Protein AF-A0A4W5LJW5-F1 (afdb_monomer)

Mean predicted aligned error: 3.92 Å

Solvent-accessible surface area (backbone atoms only — not comparable to full-atom values): 5042 Å² total; per-residue (Å²): 127,82,68,51,70,65,55,56,51,51,52,52,54,48,61,37,57,43,63,50,95,97,44,81,16,54,49,62,51,33,54,56,36,18,74,75,68,39,39,30,74,52,71,80,46,73,51,64,47,92,76,63,48,52,29,42,32,36,41,41,35,36,51,44,49,39,91,88,74,64,46,82,74,44,82,46,76,50,76,49,78,47,71,66,75,134

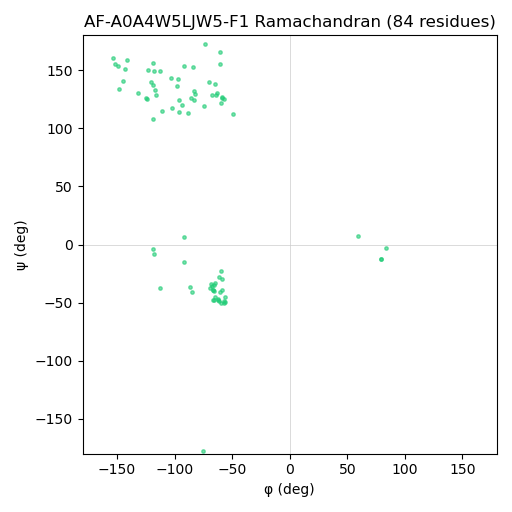Foldseek 3Di:
DPDDVVQVVVVLVCQQCDADVPHHHVVVVQVVCCVVPQKDKADWDWDAGPVRWIKIKIKIWGFDADPVPRHGDDIDIDIDIDTDDD

Radius of gyration: 15.0 Å; Cα contacts (8 Å, |Δi|>4): 136; chains: 1; bounding box: 40×24×41 Å

Nearest PDB structures (foldseek):
  5nwm-assembly1_A  TM=8.764E-01  e=9.927E-07  Homo sapiens
  1oj5-assembly1_A  TM=8.967E-01  e=1.882E-06  Mus musculus
  5y7w-assembly2_B  TM=8.785E-01  e=3.568E-06  Mus musculus
  5nwx-assembly1_A  TM=9.097E-01  e=1.927E-05  Mus musculus
  5y7w-assembly1_A  TM=8.490E-01  e=1.142E-05  Mus musculus

Sequence (86 aa):
MKPGWEDLVRRSIQRFHLQNDGEMSFAKRHQQEVLRHGQAFSPIYRFSLSDGTIVSAHTKSKLVRSPATNEPQLYMSLHLLQRYVP

pLDDT: mean 93.0, std 7.76, range [58.5, 98.56]

Secondary structure (DSSP, 8-state):
----HHHHHHHHHHHHHPPBTTBPPHHHHHHHHHHHHSEEEPPPEEEE-TTS-EEEEEEEEEEEE-TTT--EEEEEEEEEEEE---

Organism: NCBI:txid62062

Structure (mmCIF, N/CA/C/O backbone):
data_AF-A0A4W5LJW5-F1
#
_entry.id   AF-A0A4W5LJW5-F1
#
loop_
_atom_site.group_PDB
_atom_site.id
_atom_site.type_symbol
_atom_site.label_atom_id
_atom_site.label_alt_id
_atom_site.label_comp_id
_atom_site.label_asym_id
_atom_site.label_entity_id
_atom_site.label_seq_id
_atom_site.pdbx_PDB_ins_code
_atom_site.Cartn_x
_atom_site.Cartn_y
_atom_site.Cartn_z
_atom_site.occupancy
_atom_site.B_iso_or_equiv
_atom_site.auth_seq_id
_atom_site.auth_comp_id
_atom_site.auth_asym_id
_atom_site.auth_atom_id
_atom_site.pdbx_PDB_model_num
ATOM 1 N N . MET A 1 1 ? -24.922 3.120 10.036 1.00 62.72 1 MET A N 1
ATOM 2 C CA . MET A 1 1 ? -24.750 2.178 8.904 1.00 62.72 1 MET A CA 1
ATOM 3 C C . MET A 1 1 ? -23.459 1.402 9.109 1.00 62.72 1 MET A C 1
ATOM 5 O O . MET A 1 1 ? -22.493 2.015 9.544 1.00 62.72 1 MET A O 1
ATOM 9 N N . LYS A 1 2 ? -23.426 0.092 8.824 1.00 69.44 2 LYS A N 1
ATOM 10 C CA . LYS A 1 2 ? -22.172 -0.683 8.832 1.00 69.44 2 LYS A CA 1
ATOM 11 C C . LYS A 1 2 ? -21.254 -0.109 7.736 1.00 69.44 2 LYS A C 1
ATOM 13 O O . LYS A 1 2 ? -21.744 0.080 6.622 1.00 69.44 2 LYS A O 1
ATOM 18 N N . PRO A 1 3 ? -19.976 0.198 8.010 1.00 79.56 3 PRO A N 1
ATOM 19 C CA . PRO A 1 3 ? -19.068 0.727 7.010 1.00 79.56 3 PRO A CA 1
ATOM 20 C C . PRO A 1 3 ? -18.947 -0.280 5.872 1.00 79.56 3 PRO A C 1
ATOM 22 O O . PRO A 1 3 ? -18.606 -1.452 6.092 1.00 79.56 3 PRO A O 1
ATOM 25 N N . GLY A 1 4 ? -19.289 0.190 4.675 1.00 86.50 4 GLY A N 1
ATOM 26 C CA . GLY A 1 4 ? -19.161 -0.562 3.437 1.00 86.50 4 GLY A CA 1
ATOM 27 C C . GLY A 1 4 ? -17.711 -0.646 2.964 1.00 86.50 4 GLY A C 1
ATOM 28 O O . GLY A 1 4 ? -16.784 -0.141 3.602 1.00 86.50 4 GLY A O 1
ATOM 29 N N . TRP A 1 5 ? -17.519 -1.273 1.806 1.00 90.75 5 TRP A N 1
ATOM 30 C CA . TRP A 1 5 ? -16.206 -1.425 1.175 1.00 90.75 5 TRP A CA 1
ATOM 31 C C . TRP A 1 5 ? -15.531 -0.074 0.881 1.00 90.75 5 TRP A C 1
ATOM 33 O O . TRP A 1 5 ? -14.309 0.015 0.938 1.00 90.75 5 TRP A O 1
ATOM 43 N N . GLU A 1 6 ? -16.303 0.987 0.636 1.00 92.56 6 GLU A N 1
ATOM 44 C CA . GLU A 1 6 ? -15.766 2.322 0.35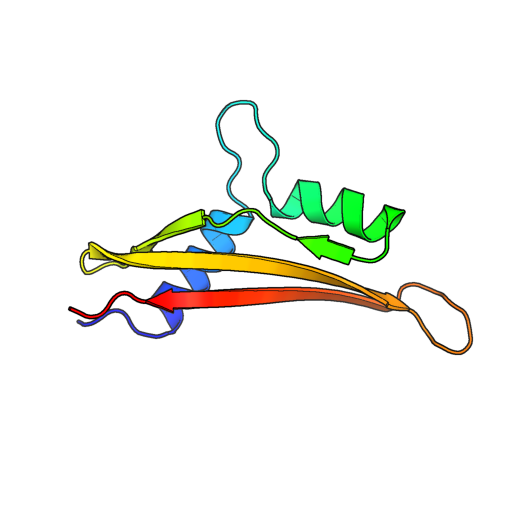3 1.00 92.56 6 GLU A CA 1
ATOM 45 C C . GLU A 1 6 ? -14.965 2.899 1.523 1.00 92.56 6 GLU A C 1
ATOM 47 O O . GLU A 1 6 ? -13.854 3.389 1.324 1.00 92.56 6 GLU A O 1
ATOM 52 N N . ASP A 1 7 ? -15.502 2.832 2.747 1.00 92.38 7 ASP A N 1
ATOM 53 C CA . ASP A 1 7 ? -14.806 3.322 3.945 1.00 92.38 7 ASP A CA 1
ATOM 54 C C . ASP A 1 7 ? -13.551 2.479 4.216 1.00 92.38 7 ASP A C 1
ATOM 56 O O . ASP A 1 7 ? -12.480 3.013 4.504 1.00 92.38 7 ASP A O 1
ATOM 60 N N . LEU A 1 8 ? -13.657 1.162 4.020 1.00 93.94 8 LEU A N 1
ATOM 61 C CA . LEU A 1 8 ? -12.543 0.225 4.147 1.00 93.94 8 LEU A CA 1
ATOM 62 C C . LEU A 1 8 ? -11.390 0.553 3.179 1.00 93.94 8 LEU A C 1
ATOM 64 O O . LEU A 1 8 ? -10.236 0.660 3.603 1.00 93.94 8 LEU A O 1
ATOM 68 N N . VAL A 1 9 ? -11.692 0.737 1.892 1.00 94.44 9 VAL A N 1
ATOM 69 C CA . VAL A 1 9 ? -10.694 1.062 0.861 1.00 94.44 9 VAL A CA 1
ATOM 70 C C . VAL A 1 9 ? -10.099 2.446 1.107 1.00 94.44 9 VAL A C 1
ATOM 72 O O . VAL A 1 9 ? -8.875 2.594 1.134 1.00 94.44 9 VAL A O 1
ATOM 75 N N . ARG A 1 10 ? -10.948 3.452 1.356 1.00 95.50 10 ARG A N 1
ATOM 76 C CA . ARG A 1 10 ? -10.526 4.838 1.597 1.00 95.50 10 ARG A CA 1
ATOM 77 C C . ARG A 1 10 ? -9.544 4.929 2.760 1.00 95.50 10 ARG A C 1
ATOM 79 O O . ARG A 1 10 ? -8.474 5.513 2.601 1.00 95.50 10 ARG A O 1
ATOM 86 N N . ARG A 1 11 ? -9.865 4.311 3.900 1.00 96.06 11 ARG A N 1
ATOM 87 C CA . ARG A 1 11 ? -9.005 4.342 5.093 1.00 96.06 11 ARG A CA 1
ATOM 88 C C . ARG A 1 11 ? -7.701 3.577 4.900 1.00 96.06 11 ARG A C 1
ATOM 90 O O . ARG A 1 11 ? -6.665 4.035 5.378 1.00 96.06 11 ARG A O 1
ATOM 97 N N . SER A 1 12 ? -7.716 2.469 4.155 1.00 96.81 12 SER A N 1
ATOM 98 C CA . SER A 1 12 ? -6.486 1.749 3.803 1.00 96.81 12 SER A CA 1
ATOM 99 C C . SER A 1 12 ? -5.531 2.612 2.978 1.00 96.81 12 SER A C 1
ATOM 101 O O . SER A 1 12 ? -4.350 2.722 3.316 1.00 96.81 12 SER A O 1
ATOM 103 N N . ILE A 1 13 ? -6.047 3.262 1.929 1.00 97.12 13 ILE A N 1
ATOM 104 C CA . ILE A 1 13 ? -5.255 4.133 1.052 1.00 97.12 13 ILE A CA 1
ATOM 105 C C . ILE A 1 13 ? -4.741 5.342 1.833 1.00 97.12 13 ILE A C 1
ATOM 107 O O . ILE A 1 13 ? -3.555 5.662 1.739 1.00 97.12 13 ILE A O 1
ATOM 111 N N . GLN A 1 14 ? -5.597 5.978 2.638 1.00 96.38 14 GLN A N 1
ATOM 112 C CA . GLN A 1 14 ? -5.206 7.096 3.496 1.00 96.38 14 GLN A CA 1
ATOM 113 C C . GLN A 1 14 ? -4.079 6.694 4.440 1.00 96.38 14 GLN A C 1
ATOM 115 O O . GLN A 1 14 ? -3.055 7.368 4.480 1.00 96.38 14 GLN A O 1
ATOM 120 N N . ARG A 1 15 ? -4.216 5.571 5.155 1.00 96.25 15 ARG A N 1
ATOM 121 C CA . ARG A 1 15 ? -3.195 5.140 6.114 1.00 96.25 15 ARG A CA 1
ATOM 122 C C . ARG A 1 15 ? -1.870 4.784 5.440 1.00 96.25 15 ARG A C 1
ATOM 124 O O . ARG A 1 15 ? -0.824 5.048 6.019 1.00 96.25 15 ARG A O 1
ATOM 131 N N . PHE A 1 16 ? -1.905 4.247 4.221 1.00 97.06 16 PHE A N 1
ATOM 132 C CA . PHE A 1 16 ? -0.704 3.954 3.435 1.00 97.06 16 PHE A CA 1
ATOM 133 C C . PHE A 1 16 ? 0.045 5.220 2.975 1.00 97.06 16 PHE A C 1
ATOM 135 O O . PHE A 1 16 ? 1.276 5.224 2.914 1.00 97.06 16 PHE A O 1
ATOM 142 N N . HIS A 1 17 ? -0.6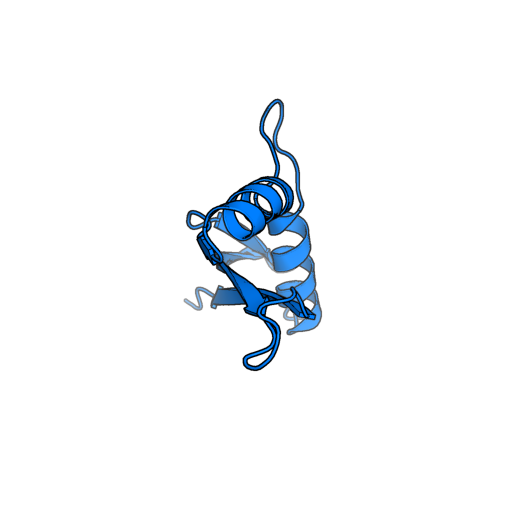80 6.303 2.681 1.00 96.94 17 HIS A N 1
ATOM 143 C CA . HIS A 1 17 ? -0.094 7.581 2.255 1.00 96.94 17 HIS A CA 1
ATOM 144 C C . HIS A 1 17 ? 0.183 8.546 3.410 1.00 96.94 17 HIS A C 1
ATOM 146 O O . HIS A 1 17 ? 0.925 9.509 3.216 1.00 96.94 17 HIS A O 1
ATOM 152 N N . LEU A 1 18 ? -0.379 8.296 4.595 1.00 95.94 18 LEU A N 1
ATOM 153 C CA . LEU A 1 18 ? -0.217 9.167 5.750 1.00 95.94 18 LEU A CA 1
ATOM 154 C C . LEU A 1 18 ? 1.248 9.209 6.190 1.00 95.94 18 LEU A C 1
ATOM 156 O O . LEU A 1 18 ? 1.885 8.176 6.402 1.00 95.94 18 LEU A O 1
ATOM 160 N N . GLN A 1 19 ? 1.764 10.423 6.332 1.00 91.88 19 GLN A N 1
ATOM 161 C CA . GLN A 1 19 ? 3.051 10.682 6.956 1.00 91.88 19 GLN A CA 1
ATOM 162 C C . GLN A 1 19 ? 2.855 10.697 8.479 1.00 91.88 19 GLN A C 1
ATOM 164 O O . GLN A 1 19 ? 1.946 11.371 8.958 1.00 91.88 19 GLN A O 1
ATOM 169 N N . ASN A 1 20 ? 3.666 9.950 9.232 1.00 83.31 20 ASN A N 1
ATOM 170 C CA . ASN A 1 20 ? 3.719 10.093 10.693 1.00 83.31 20 ASN A CA 1
ATOM 171 C C . ASN A 1 20 ? 4.819 11.109 11.042 1.00 83.31 20 ASN A C 1
ATOM 173 O O . ASN A 1 20 ? 5.751 11.274 10.255 1.00 83.31 20 ASN A O 1
ATOM 177 N N . ASP A 1 21 ? 4.719 11.791 12.183 1.00 82.69 21 ASP A N 1
ATOM 178 C CA . ASP A 1 21 ? 5.630 12.882 12.560 1.00 82.69 21 ASP A CA 1
ATOM 179 C C . ASP A 1 21 ? 7.110 12.498 12.398 1.00 82.69 21 ASP A C 1
ATOM 181 O O . ASP A 1 21 ? 7.630 11.618 13.079 1.00 82.69 21 ASP A O 1
ATOM 185 N N . GLY A 1 22 ? 7.781 13.148 11.443 1.00 79.75 22 GLY A N 1
ATOM 186 C CA . GLY A 1 22 ? 9.193 12.917 11.119 1.00 79.75 22 GLY A CA 1
ATOM 187 C C . GLY A 1 22 ? 9.498 11.686 10.253 1.00 79.75 22 GLY A C 1
ATOM 188 O O . GLY A 1 22 ? 10.597 11.599 9.707 1.00 79.75 22 GLY A O 1
ATOM 189 N N . GLU A 1 23 ? 8.549 10.771 10.044 1.00 87.81 23 GLU A N 1
ATOM 190 C CA . GLU A 1 23 ? 8.746 9.567 9.233 1.00 87.81 23 GLU A CA 1
ATOM 191 C C . GLU 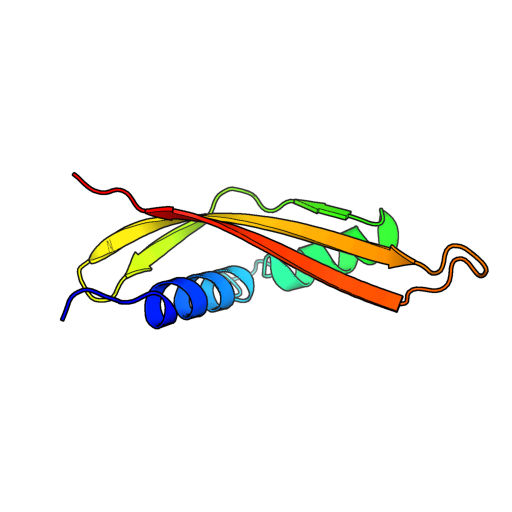A 1 23 ? 8.116 9.669 7.845 1.00 87.81 23 GLU A C 1
ATOM 193 O O . GLU A 1 23 ? 7.018 10.176 7.650 1.00 87.81 23 GLU A O 1
ATOM 198 N N . MET A 1 24 ? 8.785 9.092 6.852 1.00 93.31 24 MET A N 1
ATOM 199 C CA . MET A 1 24 ? 8.244 8.943 5.505 1.00 93.31 24 MET A CA 1
ATOM 200 C C . MET A 1 24 ? 7.022 8.009 5.479 1.00 93.31 24 MET A C 1
ATOM 202 O O . MET A 1 24 ? 7.053 6.935 6.080 1.00 93.31 24 MET A O 1
ATOM 206 N N . SER A 1 25 ? 5.982 8.369 4.716 1.00 96.19 25 SER A N 1
ATOM 207 C CA . SER A 1 25 ? 4.823 7.490 4.501 1.00 96.19 25 SER A CA 1
ATOM 208 C C . SER A 1 25 ? 5.217 6.169 3.835 1.00 96.19 25 SER A C 1
ATOM 210 O O . SER A 1 25 ? 6.208 6.093 3.098 1.00 96.19 25 SER A O 1
ATOM 212 N N . PHE A 1 26 ? 4.414 5.119 4.038 1.00 96.75 26 PHE A N 1
ATOM 213 C CA . PHE A 1 26 ? 4.664 3.830 3.386 1.00 96.75 26 PHE A CA 1
ATOM 214 C C . PHE A 1 26 ? 4.656 3.957 1.863 1.00 96.75 26 PHE A C 1
ATOM 216 O O . PHE A 1 26 ? 5.523 3.382 1.213 1.00 96.75 26 PHE A O 1
ATOM 223 N N . ALA A 1 27 ? 3.754 4.767 1.304 1.00 97.00 27 ALA A N 1
ATOM 224 C CA . ALA A 1 27 ? 3.704 5.044 -0.128 1.00 97.00 27 ALA A CA 1
ATOM 225 C C . ALA A 1 27 ? 5.020 5.625 -0.664 1.00 97.00 27 ALA A C 1
ATOM 227 O O . ALA A 1 27 ? 5.561 5.126 -1.650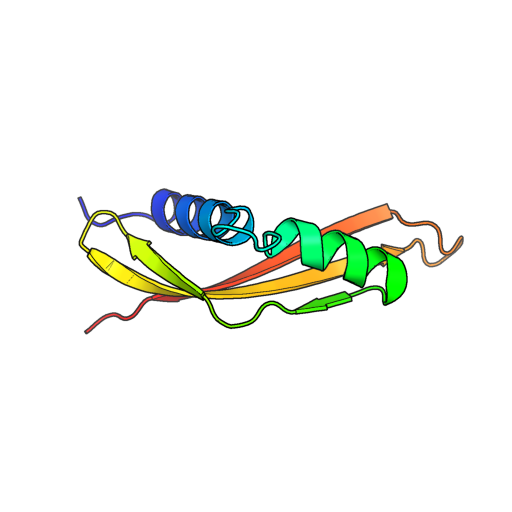 1.00 97.00 27 ALA A O 1
ATOM 228 N N . LYS A 1 28 ? 5.578 6.642 0.005 1.00 96.75 28 LYS A N 1
ATOM 229 C CA . LYS A 1 28 ? 6.825 7.277 -0.440 1.00 96.75 28 LYS A CA 1
ATOM 230 C C . LYS A 1 28 ? 8.030 6.345 -0.265 1.00 96.75 28 LYS A C 1
ATOM 232 O O . LYS A 1 28 ? 8.877 6.289 -1.154 1.00 96.75 28 LYS A O 1
ATOM 237 N N . ARG A 1 29 ? 8.067 5.550 0.813 1.00 96.44 29 ARG A N 1
ATOM 238 C CA . ARG A 1 29 ? 9.080 4.496 1.001 1.00 96.44 29 ARG A CA 1
ATOM 239 C C . ARG A 1 29 ? 8.989 3.437 -0.100 1.00 96.44 29 ARG A C 1
ATOM 241 O O . ARG A 1 29 ? 9.999 3.096 -0.703 1.00 96.44 29 ARG A O 1
ATOM 248 N N . HIS A 1 30 ? 7.783 2.960 -0.405 1.00 98.00 30 HIS A N 1
ATOM 249 C CA . HIS A 1 30 ? 7.560 1.981 -1.467 1.00 98.00 30 HIS A CA 1
ATOM 250 C C . HIS A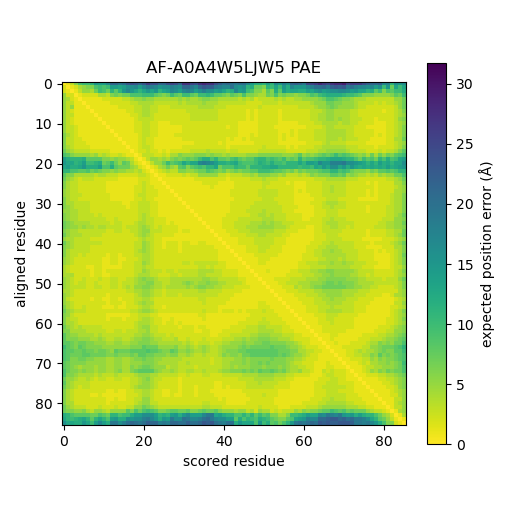 1 30 ? 7.988 2.509 -2.831 1.00 98.00 30 HIS A C 1
ATOM 252 O O . HIS A 1 30 ? 8.606 1.766 -3.580 1.00 98.00 30 HIS A O 1
ATOM 258 N N . GLN A 1 31 ? 7.720 3.778 -3.145 1.00 96.06 31 GLN A N 1
ATOM 259 C CA . GLN A 1 31 ? 8.159 4.375 -4.405 1.00 96.06 31 GLN A CA 1
ATOM 260 C C . GLN A 1 31 ? 9.681 4.257 -4.585 1.00 96.06 31 GLN A C 1
ATOM 262 O O . GLN A 1 31 ? 10.146 3.859 -5.651 1.00 96.06 31 GLN A O 1
ATOM 267 N N . GLN A 1 32 ? 10.459 4.560 -3.542 1.00 96.56 32 GLN A N 1
ATOM 268 C CA . GLN A 1 32 ? 11.923 4.458 -3.581 1.00 96.56 32 GLN A CA 1
ATOM 269 C C . GLN A 1 32 ? 12.387 3.004 -3.744 1.00 96.56 32 GLN A C 1
ATOM 271 O O . GLN A 1 32 ? 13.190 2.699 -4.627 1.00 96.56 32 GLN A O 1
ATOM 276 N N . GLU A 1 33 ? 11.830 2.099 -2.940 1.00 97.31 33 GLU A N 1
ATOM 277 C CA . GLU A 1 33 ? 12.200 0.682 -2.947 1.00 97.31 33 GLU A CA 1
ATOM 278 C C . GLU A 1 33 ? 11.806 -0.016 -4.252 1.00 97.31 33 GLU A C 1
ATOM 280 O O . GLU A 1 33 ? 12.581 -0.786 -4.807 1.00 97.31 33 GLU A O 1
ATOM 285 N N . VAL A 1 34 ? 10.639 0.296 -4.813 1.00 97.25 34 VAL A N 1
ATOM 286 C CA . VAL A 1 34 ? 10.166 -0.278 -6.078 1.00 97.25 34 VAL A CA 1
ATOM 287 C C . VAL A 1 34 ? 11.025 0.175 -7.257 1.00 97.25 34 VAL A C 1
ATOM 289 O O . VAL A 1 34 ? 11.321 -0.633 -8.135 1.00 97.25 34 VAL A O 1
ATOM 292 N N . LEU A 1 35 ? 11.465 1.436 -7.286 1.00 94.00 35 LEU A N 1
ATOM 293 C CA . LEU A 1 35 ? 12.370 1.916 -8.334 1.00 94.00 35 LEU A CA 1
ATOM 294 C C . LEU A 1 35 ? 13.742 1.230 -8.265 1.00 94.00 35 LEU A C 1
ATOM 296 O O . LEU A 1 35 ? 14.333 0.953 -9.308 1.00 94.00 35 LEU A O 1
ATOM 300 N N . ARG A 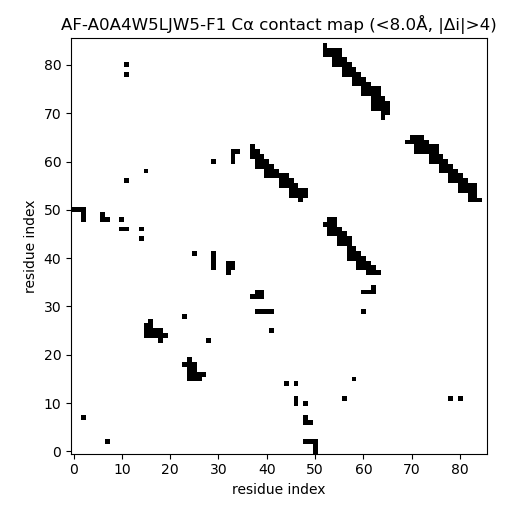1 36 ? 14.220 0.914 -7.054 1.00 95.12 36 ARG A N 1
ATOM 301 C CA . ARG A 1 36 ? 15.534 0.297 -6.824 1.00 95.12 36 ARG A CA 1
ATOM 302 C C . ARG A 1 36 ? 15.534 -1.229 -6.945 1.00 95.12 36 ARG A C 1
ATOM 304 O O . ARG A 1 36 ? 16.469 -1.800 -7.498 1.00 95.12 36 ARG A O 1
ATOM 311 N N . HIS A 1 37 ? 14.505 -1.886 -6.423 1.00 96.56 37 HIS A N 1
ATOM 312 C CA . HIS A 1 37 ? 14.437 -3.340 -6.234 1.00 96.56 37 HIS A CA 1
ATOM 313 C C . HIS A 1 37 ? 13.295 -4.004 -7.013 1.00 96.56 37 HIS A C 1
ATOM 315 O O . HIS A 1 37 ? 13.155 -5.225 -6.993 1.00 96.56 37 HIS A O 1
ATOM 321 N N . GLY A 1 38 ? 12.453 -3.225 -7.696 1.00 96.56 38 GLY A N 1
ATOM 322 C CA . GLY A 1 38 ? 11.309 -3.720 -8.465 1.00 96.56 38 GLY A CA 1
ATOM 323 C C . GLY A 1 38 ? 10.079 -4.072 -7.624 1.00 96.56 38 GLY A C 1
ATOM 324 O O . GLY A 1 38 ? 9.000 -4.247 -8.189 1.00 96.56 38 GLY A O 1
ATOM 325 N N . GLN A 1 39 ? 10.199 -4.149 -6.296 1.00 98.00 39 GLN A N 1
ATOM 326 C CA . GLN A 1 39 ? 9.099 -4.451 -5.379 1.00 98.00 39 GLN A CA 1
ATOM 327 C C . GLN A 1 39 ? 9.322 -3.859 -3.981 1.00 98.00 39 GLN A C 1
ATOM 329 O O . GLN A 1 39 ? 10.455 -3.575 -3.603 1.00 98.00 39 GLN A O 1
ATOM 334 N N . ALA A 1 40 ? 8.246 -3.716 -3.206 1.00 98.31 40 ALA A N 1
ATOM 335 C CA . ALA A 1 40 ? 8.290 -3.269 -1.814 1.00 98.31 40 ALA A CA 1
ATOM 336 C C . ALA A 1 40 ? 7.161 -3.883 -0.975 1.00 98.31 40 ALA A C 1
ATOM 338 O O . ALA A 1 40 ? 6.088 -4.203 -1.494 1.00 98.31 40 ALA A O 1
ATOM 339 N N . PHE A 1 41 ? 7.396 -4.003 0.332 1.00 97.75 41 PHE A N 1
ATOM 340 C CA . PHE A 1 41 ? 6.455 -4.561 1.303 1.00 97.75 41 PHE A CA 1
ATOM 341 C C . PHE A 1 41 ? 6.343 -3.633 2.509 1.00 97.75 41 PHE A C 1
ATOM 343 O O . PHE A 1 41 ? 7.358 -3.243 3.090 1.00 97.75 41 PHE A O 1
ATOM 350 N N . SER A 1 42 ? 5.116 -3.309 2.911 1.00 96.69 42 SER A N 1
ATOM 351 C CA . SER A 1 42 ? 4.898 -2.514 4.114 1.00 96.69 42 SER A CA 1
ATOM 352 C C . SER A 1 42 ? 4.902 -3.425 5.343 1.00 96.69 42 SER A C 1
ATOM 354 O O . SER A 1 42 ? 4.477 -4.582 5.251 1.00 96.69 42 SER A O 1
ATOM 356 N N . PRO A 1 43 ? 5.271 -2.913 6.529 1.00 95.81 43 PRO A N 1
ATOM 357 C CA . PRO A 1 43 ? 4.847 -3.556 7.766 1.00 95.81 43 PRO A CA 1
ATOM 358 C C . PRO A 1 43 ? 3.311 -3.579 7.849 1.00 95.81 43 PRO A C 1
ATOM 360 O O . PRO A 1 43 ? 2.614 -2.869 7.111 1.00 95.81 43 PRO A O 1
ATOM 363 N N . ILE A 1 44 ? 2.775 -4.387 8.766 1.00 96.56 44 ILE A N 1
ATOM 364 C CA . ILE A 1 44 ? 1.339 -4.379 9.057 1.00 96.56 44 ILE A CA 1
ATOM 365 C C . ILE A 1 44 ? 0.979 -3.047 9.716 1.00 96.56 44 ILE A C 1
ATOM 367 O O . ILE A 1 44 ? 1.583 -2.654 10.714 1.00 96.56 44 ILE A O 1
ATOM 371 N N . TYR A 1 45 ? -0.041 -2.382 9.189 1.00 95.31 45 TYR A N 1
ATOM 372 C CA . TYR A 1 45 ? -0.632 -1.184 9.765 1.00 95.31 45 TYR A CA 1
ATOM 373 C C . TYR A 1 45 ? -2.102 -1.418 10.115 1.00 95.31 45 TYR A C 1
ATOM 375 O O . TYR A 1 45 ? -2.762 -2.304 9.574 1.00 95.31 45 TYR A O 1
ATOM 383 N N . ARG A 1 46 ? -2.613 -0.631 11.064 1.00 95.50 46 ARG A N 1
ATOM 384 C CA . ARG A 1 46 ? -3.991 -0.732 11.554 1.00 95.50 46 ARG A CA 1
ATOM 385 C C . ARG A 1 46 ? -4.729 0.587 11.405 1.00 95.50 46 ARG A C 1
ATOM 387 O O . ARG A 1 46 ? -4.115 1.655 11.471 1.00 95.50 46 ARG A O 1
ATOM 394 N N . PHE A 1 47 ? -6.037 0.492 11.210 1.00 94.69 47 PHE A N 1
ATOM 395 C CA . PHE A 1 47 ? -6.955 1.625 11.206 1.00 94.69 47 PHE A CA 1
ATOM 396 C C . PHE A 1 47 ? -8.353 1.184 11.649 1.00 94.69 47 PHE A C 1
ATOM 398 O O . PHE A 1 47 ? -8.717 0.015 11.513 1.00 94.69 47 PHE A O 1
ATOM 405 N N . SER A 1 48 ? -9.131 2.131 12.167 1.00 93.69 48 SER A N 1
ATOM 406 C CA . SER A 1 48 ? -10.521 1.909 12.574 1.00 93.69 48 SER A CA 1
ATOM 407 C C . SER A 1 48 ? -11.473 2.375 11.479 1.00 9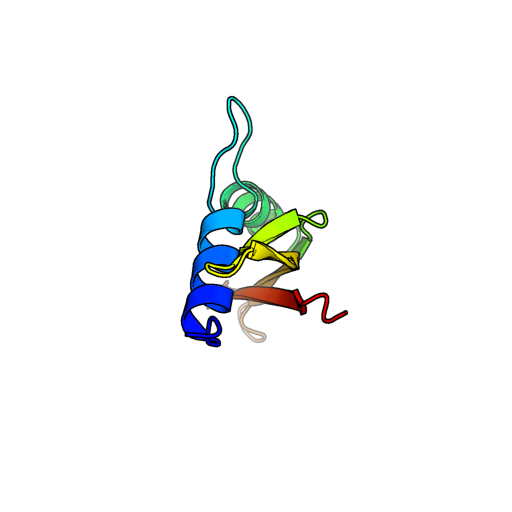3.69 48 SER A C 1
ATOM 409 O O . SER A 1 48 ? -11.274 3.462 10.930 1.00 93.69 48 SER A O 1
ATOM 411 N N . LEU A 1 49 ? -12.504 1.587 11.179 1.00 92.81 49 LEU A N 1
ATOM 412 C CA . LEU A 1 49 ? -13.641 2.004 10.351 1.00 92.81 49 LEU A CA 1
ATOM 413 C C . LEU A 1 49 ? -14.558 2.970 11.117 1.00 92.81 49 LEU A C 1
ATOM 415 O O . LEU A 1 49 ? -14.387 3.179 12.319 1.00 92.81 49 LEU A O 1
ATOM 419 N N . SER A 1 50 ? -15.544 3.555 10.433 1.00 90.38 50 SER A N 1
ATOM 420 C CA . SER A 1 50 ? -16.491 4.503 11.044 1.00 90.38 50 SER A CA 1
ATOM 421 C C . SER A 1 50 ? -17.324 3.932 12.202 1.00 90.38 50 SER A C 1
ATOM 423 O O . SER A 1 50 ? -17.771 4.700 13.047 1.00 90.38 50 SER A O 1
ATOM 425 N N . ASP A 1 51 ? -17.501 2.609 12.277 1.00 90.12 51 ASP A N 1
ATOM 426 C CA . ASP A 1 51 ? -18.181 1.910 13.380 1.00 90.12 51 ASP A CA 1
ATOM 427 C C . ASP A 1 51 ? -17.233 1.449 14.499 1.00 90.12 51 ASP A C 1
ATOM 429 O O . ASP A 1 51 ? -17.647 0.721 15.397 1.00 90.12 51 ASP A O 1
ATOM 433 N N . GLY A 1 52 ? -15.954 1.826 14.435 1.00 91.19 52 GLY A N 1
ATOM 434 C CA . GLY A 1 52 ? -14.936 1.397 15.391 1.00 91.19 52 GLY A CA 1
ATOM 435 C C . GLY A 1 52 ? -14.314 0.029 15.096 1.00 91.19 52 GLY A C 1
ATOM 436 O O . GLY A 1 52 ? -13.367 -0.345 15.786 1.00 91.19 52 GLY A O 1
ATOM 437 N N . THR A 1 53 ? -14.755 -0.705 14.061 1.00 91.94 53 THR A N 1
ATOM 438 C CA . THR A 1 53 ? -14.118 -1.979 13.686 1.00 91.94 53 THR A CA 1
ATOM 439 C C . THR A 1 53 ? -12.643 -1.757 13.347 1.00 91.94 53 THR A C 1
ATOM 441 O O . THR A 1 53 ? -12.324 -0.955 12.467 1.0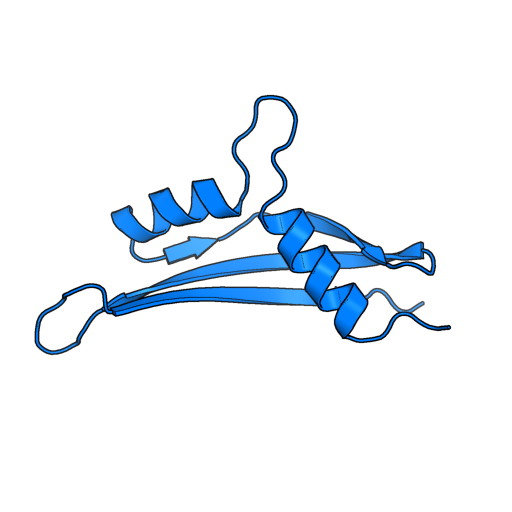0 91.94 53 THR A O 1
ATOM 444 N N . ILE A 1 54 ? -11.742 -2.515 13.977 1.00 93.88 54 ILE A N 1
ATOM 445 C CA . ILE A 1 54 ? -10.311 -2.481 13.662 1.00 93.88 54 ILE A CA 1
ATOM 446 C C . ILE A 1 54 ? -10.006 -3.370 12.456 1.00 93.88 54 ILE A C 1
ATOM 448 O O . ILE A 1 54 ? -10.394 -4.540 12.388 1.00 93.88 54 ILE A O 1
ATOM 452 N N . VAL A 1 55 ? -9.252 -2.815 11.513 1.00 96.00 55 VAL A N 1
ATOM 453 C CA . VAL A 1 55 ? -8.753 -3.507 10.326 1.00 96.00 55 VAL A CA 1
ATOM 454 C C . VAL A 1 55 ? -7.234 -3.522 10.374 1.00 96.00 55 VAL A C 1
ATOM 456 O O . VAL A 1 55 ? -6.600 -2.500 10.641 1.00 96.00 55 VAL A O 1
ATOM 459 N N . SER A 1 56 ? -6.649 -4.689 10.114 1.00 96.88 56 SER A N 1
ATOM 460 C CA . SER A 1 56 ? -5.218 -4.816 9.831 1.00 96.88 56 SER A CA 1
ATOM 461 C C . SER A 1 56 ? -4.992 -4.866 8.331 1.00 96.88 56 SER A C 1
ATOM 463 O O . SER A 1 56 ? -5.781 -5.454 7.592 1.00 96.88 56 SER A O 1
ATOM 465 N N . ALA A 1 57 ? -3.911 -4.245 7.887 1.00 97.19 57 ALA A N 1
ATOM 466 C CA . ALA A 1 57 ? -3.578 -4.140 6.486 1.00 97.19 57 ALA A CA 1
ATOM 467 C C . ALA A 1 57 ? -2.073 -4.240 6.272 1.00 97.19 57 ALA A C 1
ATOM 469 O O . ALA A 1 57 ? -1.287 -3.825 7.121 1.00 97.19 57 ALA A O 1
ATOM 470 N N . HIS A 1 58 ? -1.672 -4.740 5.114 1.00 97.50 58 HIS A N 1
ATOM 471 C CA . HIS A 1 58 ? -0.338 -4.500 4.580 1.00 97.50 58 HIS A CA 1
ATOM 472 C C . HIS A 1 58 ? -0.424 -4.303 3.070 1.00 97.50 58 HIS A C 1
ATOM 474 O O . HIS A 1 58 ? -1.376 -4.748 2.421 1.00 97.50 58 HIS A O 1
ATOM 480 N N . THR A 1 59 ? 0.587 -3.659 2.508 1.00 98.50 59 THR A N 1
ATOM 481 C CA . THR A 1 59 ? 0.644 -3.342 1.086 1.00 98.50 59 THR A CA 1
ATOM 482 C C . THR A 1 59 ? 1.866 -3.988 0.461 1.00 98.50 59 THR A C 1
ATOM 484 O O . THR A 1 59 ? 2.949 -3.997 1.046 1.00 98.50 59 THR A O 1
ATOM 487 N N . LYS A 1 60 ? 1.692 -4.514 -0.748 1.00 98.44 60 LYS A N 1
ATOM 488 C CA . LYS A 1 60 ? 2.773 -4.990 -1.614 1.00 98.44 60 LYS A CA 1
ATOM 489 C C . LYS A 1 60 ? 2.785 -4.133 -2.866 1.00 98.44 60 LYS A C 1
ATOM 491 O O . LYS A 1 60 ? 1.739 -4.002 -3.494 1.00 98.44 60 LYS A O 1
ATOM 496 N N . SER A 1 61 ? 3.928 -3.574 -3.238 1.00 98.56 61 SER A N 1
ATOM 497 C CA . SER A 1 61 ? 4.058 -2.788 -4.466 1.00 98.56 61 SER A CA 1
ATOM 498 C C . SER A 1 61 ? 5.049 -3.422 -5.428 1.00 98.56 61 SER A C 1
ATOM 500 O O . SER A 1 61 ? 5.993 -4.079 -4.992 1.00 98.56 61 SER A O 1
ATOM 502 N N . LYS A 1 62 ? 4.831 -3.242 -6.731 1.00 98.06 62 LYS A N 1
ATOM 503 C CA . LYS A 1 62 ? 5.660 -3.807 -7.797 1.00 98.06 62 LYS A CA 1
ATOM 504 C C . LYS A 1 62 ? 5.763 -2.844 -8.977 1.00 98.06 62 LYS A C 1
ATOM 506 O O . LYS A 1 62 ? 4.764 -2.242 -9.372 1.00 98.06 62 LYS A O 1
ATOM 511 N N . LEU A 1 63 ? 6.956 -2.761 -9.562 1.00 97.69 63 LEU A N 1
ATOM 512 C CA . LEU A 1 63 ? 7.179 -2.148 -10.867 1.00 97.69 63 LEU A CA 1
ATOM 513 C C . LEU A 1 63 ? 6.999 -3.217 -11.938 1.00 97.69 63 LEU A C 1
ATOM 515 O O . LEU A 1 63 ? 7.779 -4.167 -12.025 1.00 97.69 63 LEU A O 1
ATOM 519 N N . VAL A 1 64 ? 5.963 -3.077 -12.750 1.00 95.94 64 VAL A N 1
ATOM 520 C CA . VAL A 1 64 ? 5.777 -3.897 -13.942 1.00 95.94 64 VAL A CA 1
ATOM 521 C C . VAL A 1 64 ? 6.551 -3.245 -15.077 1.00 95.94 64 VAL A C 1
ATOM 523 O O . VAL A 1 64 ? 6.383 -2.056 -15.357 1.00 95.94 64 VAL A O 1
ATOM 526 N N . ARG A 1 65 ? 7.420 -4.034 -15.704 1.00 95.00 65 ARG A N 1
ATOM 527 C CA . ARG A 1 65 ? 8.264 -3.621 -16.821 1.00 95.00 65 ARG A CA 1
ATOM 528 C C . ARG A 1 65 ? 7.833 -4.347 -18.087 1.00 95.00 65 ARG A C 1
ATOM 530 O O . ARG A 1 65 ? 7.376 -5.488 -18.017 1.00 95.00 65 ARG A O 1
ATOM 537 N N . SER A 1 66 ? 8.008 -3.684 -19.222 1.00 95.62 66 SER A N 1
ATOM 538 C CA . SER A 1 66 ? 7.823 -4.279 -20.543 1.00 95.62 66 SER A CA 1
ATOM 539 C C . SER A 1 66 ? 8.730 -5.504 -20.694 1.00 95.62 66 SER A C 1
ATOM 541 O O . SER A 1 66 ? 9.945 -5.360 -20.542 1.00 95.62 66 SER A O 1
ATOM 543 N N . PRO A 1 67 ? 8.204 -6.691 -21.043 1.00 92.81 67 PRO A N 1
ATOM 544 C CA . PRO A 1 67 ? 9.047 -7.857 -21.303 1.00 92.81 67 PRO A CA 1
ATOM 545 C C . PRO A 1 67 ? 10.015 -7.653 -22.477 1.00 92.81 67 PRO A C 1
ATOM 547 O O . PRO A 1 67 ? 11.078 -8.260 -22.499 1.00 92.81 67 PRO A O 1
ATOM 550 N N . ALA A 1 68 ? 9.654 -6.798 -23.442 1.00 96.81 68 ALA A N 1
ATOM 551 C CA . ALA A 1 68 ? 10.436 -6.574 -24.655 1.00 96.81 68 ALA A CA 1
ATOM 552 C C . ALA A 1 68 ? 11.531 -5.509 -24.486 1.00 96.81 68 ALA A C 1
ATOM 554 O O . ALA A 1 68 ? 12.602 -5.634 -25.069 1.00 96.81 68 ALA A O 1
ATOM 555 N N . THR A 1 69 ? 11.267 -4.453 -23.709 1.00 95.88 69 THR A N 1
ATOM 556 C CA . THR A 1 69 ? 12.163 -3.282 -23.605 1.00 95.88 69 THR A CA 1
ATOM 557 C C . THR A 1 69 ? 12.716 -3.056 -22.202 1.00 95.88 69 THR A C 1
ATOM 559 O O . THR A 1 69 ? 13.560 -2.190 -22.017 1.00 95.88 69 THR A O 1
ATOM 562 N N . ASN A 1 70 ? 12.235 -3.798 -21.200 1.00 92.06 70 ASN A N 1
ATOM 563 C CA . ASN A 1 70 ? 12.529 -3.608 -19.775 1.00 92.06 70 ASN A CA 1
ATOM 564 C C . ASN A 1 70 ? 12.138 -2.223 -19.205 1.00 92.06 70 ASN A C 1
ATOM 566 O O . ASN A 1 70 ? 12.405 -1.916 -18.037 1.00 92.06 70 ASN A O 1
ATOM 570 N N . GLU A 1 71 ? 11.449 -1.398 -19.993 1.00 95.06 71 GLU A N 1
ATOM 571 C CA . GLU A 1 71 ? 10.994 -0.080 -19.564 1.00 95.06 71 GLU A CA 1
ATOM 572 C C . GLU A 1 71 ? 9.867 -0.185 -18.525 1.00 95.06 71 GLU A C 1
ATOM 574 O O . GLU A 1 71 ? 8.991 -1.050 -18.664 1.00 95.06 71 GLU A O 1
ATOM 579 N N . PRO A 1 72 ? 9.852 0.665 -17.478 1.00 93.81 72 PRO A N 1
ATOM 580 C CA . PRO A 1 72 ? 8.745 0.736 -16.531 1.00 93.81 72 PRO A CA 1
ATOM 581 C C . PRO A 1 72 ? 7.427 1.078 -17.234 1.00 93.81 72 PRO A C 1
ATOM 583 O O . PRO A 1 72 ? 7.332 2.089 -17.922 1.00 93.81 72 PRO A O 1
ATOM 586 N N . GLN A 1 73 ? 6.395 0.263 -17.027 1.00 94.62 73 GLN A N 1
ATOM 587 C CA . GLN A 1 73 ? 5.064 0.492 -17.601 1.00 94.62 73 GLN A CA 1
ATOM 588 C C . GLN A 1 73 ? 4.019 0.824 -16.542 1.00 94.62 73 GLN A C 1
ATOM 590 O O . GLN A 1 73 ? 3.136 1.643 -16.780 1.00 94.62 73 GLN A O 1
ATOM 595 N N . LEU A 1 74 ? 4.100 0.184 -15.372 1.00 95.31 74 LEU A N 1
ATOM 596 C CA . LEU A 1 74 ? 3.091 0.351 -14.333 1.00 95.31 74 LEU A CA 1
ATOM 597 C C . LEU A 1 74 ? 3.696 0.208 -12.942 1.00 95.31 74 LEU A C 1
ATOM 599 O O . LEU A 1 74 ? 4.411 -0.748 -12.650 1.00 95.31 74 LEU A O 1
ATOM 603 N N . TYR A 1 75 ? 3.332 1.134 -12.063 1.00 95.75 75 TYR A N 1
ATOM 604 C CA . TYR A 1 75 ? 3.482 0.971 -10.626 1.00 95.75 75 TYR A CA 1
ATOM 605 C C . TYR A 1 75 ? 2.174 0.417 -10.057 1.00 95.75 75 TYR A C 1
ATOM 607 O O . TYR A 1 75 ? 1.122 1.041 -10.190 1.00 95.75 75 TYR A O 1
ATOM 615 N N . MET A 1 76 ? 2.230 -0.755 -9.431 1.00 97.06 76 MET A N 1
ATOM 616 C CA . MET A 1 76 ? 1.058 -1.424 -8.867 1.00 97.06 76 MET A CA 1
ATOM 617 C C . MET A 1 76 ? 1.217 -1.592 -7.359 1.00 97.06 76 MET A C 1
ATOM 619 O O . MET A 1 76 ? 2.280 -2.009 -6.908 1.00 97.06 76 MET A O 1
ATOM 623 N N . SER A 1 77 ? 0.148 -1.341 -6.599 1.00 97.81 77 SER A N 1
ATOM 624 C CA . SER A 1 77 ? 0.060 -1.634 -5.163 1.00 97.81 77 SER A CA 1
ATOM 625 C C . SER A 1 77 ? -1.150 -2.514 -4.864 1.00 97.81 77 SER A C 1
ATOM 627 O O . SER A 1 77 ? -2.278 -2.161 -5.197 1.00 97.81 77 SER A O 1
ATOM 629 N N . LEU A 1 78 ? -0.920 -3.635 -4.188 1.00 98.12 78 LEU A N 1
ATOM 630 C CA . LEU A 1 78 ? -1.942 -4.525 -3.653 1.00 98.12 78 LEU A CA 1
ATOM 631 C C . LEU A 1 78 ? -2.078 -4.292 -2.146 1.00 98.12 78 LEU A C 1
ATOM 633 O O . LEU A 1 78 ? -1.135 -4.552 -1.400 1.00 98.12 78 LEU A O 1
ATOM 637 N N . HIS A 1 79 ? -3.255 -3.849 -1.705 1.00 98.00 79 HIS A N 1
ATOM 638 C CA . HIS A 1 79 ? -3.594 -3.694 -0.291 1.00 98.00 79 HIS A CA 1
ATOM 639 C C . HIS A 1 79 ? -4.357 -4.931 0.192 1.00 98.00 79 HIS A C 1
ATOM 641 O O . HIS A 1 79 ? -5.475 -5.187 -0.251 1.00 98.00 79 HIS A O 1
ATOM 647 N N . LEU A 1 80 ? -3.759 -5.692 1.103 1.00 97.31 80 LEU A N 1
ATOM 648 C CA . LEU A 1 80 ? -4.367 -6.873 1.715 1.00 97.31 80 LEU A CA 1
ATOM 649 C C . LEU A 1 80 ? -4.984 -6.456 3.049 1.00 97.31 80 LEU A C 1
ATOM 651 O O . LEU A 1 80 ? -4.302 -5.860 3.880 1.00 97.31 80 LEU A O 1
ATOM 655 N N . LEU A 1 81 ? -6.278 -6.727 3.222 1.00 96.06 81 LEU A N 1
ATOM 656 C CA . LEU A 1 81 ? -7.105 -6.192 4.303 1.00 96.06 81 LEU A CA 1
ATOM 657 C C . LEU A 1 81 ? -7.752 -7.320 5.101 1.00 96.06 81 LEU A C 1
ATOM 659 O O . LEU A 1 81 ? -8.469 -8.144 4.542 1.00 96.06 81 LEU A O 1
ATOM 663 N N . GLN A 1 82 ? -7.547 -7.313 6.416 1.00 94.19 82 GLN A N 1
ATOM 664 C CA . GLN A 1 82 ? -8.151 -8.252 7.353 1.00 94.19 82 GLN A CA 1
ATOM 665 C C . GLN A 1 82 ? -9.016 -7.486 8.353 1.00 94.19 82 GLN A C 1
ATOM 667 O O . GLN A 1 82 ? -8.514 -6.778 9.232 1.00 94.19 82 GLN A O 1
ATOM 672 N N . ARG A 1 83 ? -10.336 -7.628 8.206 1.00 88.69 83 ARG A N 1
ATOM 673 C CA . ARG A 1 83 ? -11.324 -7.102 9.151 1.00 88.69 83 ARG A CA 1
ATOM 674 C C . ARG A 1 83 ? -11.471 -8.099 10.294 1.00 88.69 83 ARG A C 1
ATOM 676 O O . ARG A 1 83 ? -11.793 -9.257 10.044 1.00 88.69 83 ARG A O 1
ATOM 683 N N . TYR A 1 84 ? -11.268 -7.654 11.529 1.00 77.94 84 TYR A N 1
ATOM 684 C CA . TYR A 1 84 ? -11.674 -8.455 12.678 1.00 77.94 84 TYR A CA 1
ATOM 685 C C . TYR A 1 84 ? -13.196 -8.379 12.797 1.00 77.94 84 TYR A C 1
ATOM 687 O O . TYR A 1 84 ? -13.760 -7.291 12.924 1.00 77.94 84 TYR A O 1
ATOM 695 N N . VAL A 1 85 ? -13.854 -9.528 12.689 1.00 64.50 85 VAL A N 1
ATOM 696 C CA . VAL A 1 85 ? -15.273 -9.690 13.007 1.00 64.50 85 VAL A CA 1
ATOM 697 C C . VAL A 1 85 ? -15.301 -10.554 14.270 1.00 64.50 85 VAL A C 1
ATOM 699 O O . VAL A 1 85 ? -14.768 -11.662 14.199 1.00 64.50 85 VAL A O 1
ATOM 702 N N . PRO A 1 86 ? -15.772 -10.031 15.417 1.00 58.50 86 PRO A N 1
ATOM 703 C CA . PRO A 1 86 ? -15.997 -10.845 16.606 1.00 58.50 86 PRO A CA 1
ATOM 704 C C . PRO A 1 86 ? -17.040 -11.936 16.352 1.00 58.50 86 PRO A C 1
ATOM 706 O O . PRO A 1 86 ? -17.945 -11.701 15.515 1.00 58.50 86 PRO A O 1
#

InterPro domains:
  IPR017426 Nuclear receptor coactivator [PTHR10684] (1-83)
  IPR035965 PAS domain superfamily [SSF55785] (5-79)